Protein AF-A0A968BWS6-F1 (afdb_monomer_lite)

Foldseek 3Di:
DLVVQCPDPVSVVLLVVLVPDPVPCPQLVPAPQCVVVVDVCLTPNVLSVLVNCVNVPHDDDPVSVCSNVDGDD

Secondary structure (DSSP, 8-state):
-GGGTTTSHHHHHHHHHHHT-----HHHHH-HHHHHH--GGGSHHHHHHHHHHHHTTPPP-HHHHHHHH----

Sequence (73 aa):
MVQQFANTPEGQEAESILRACVHCGFCTATCPTYQELNDERDGPRGRIYLMKMFLEGEEITEKTRDHLDRCLT

pLDDT: mean 92.56, std 6.25, range [64.88, 96.88]

Radius of gyration: 12.97 Å; chains: 1; bounding box: 28×27×32 Å

Structure (mmCIF, N/CA/C/O backbone):
data_AF-A0A968BWS6-F1
#
_entry.id   AF-A0A968BWS6-F1
#
loop_
_atom_site.group_PDB
_atom_site.id
_atom_site.type_symbol
_atom_site.label_atom_id
_atom_site.label_alt_id
_atom_site.label_comp_id
_atom_site.label_asym_id
_atom_site.label_entity_id
_atom_site.label_seq_id
_atom_site.pdbx_PDB_ins_code
_atom_site.Cartn_x
_atom_site.Cartn_y
_atom_site.Cartn_z
_atom_site.occupancy
_atom_site.B_iso_or_equiv
_atom_site.auth_seq_id
_atom_site.auth_comp_id
_atom_site.auth_asym_id
_atom_site.auth_atom_id
_atom_site.pdbx_PDB_model_num
ATOM 1 N N . MET A 1 1 ? -7.360 9.507 15.038 1.00 64.88 1 MET A N 1
ATOM 2 C CA . MET A 1 1 ? -7.956 9.135 13.735 1.00 64.88 1 MET A CA 1
ATOM 3 C C . MET A 1 1 ? -8.126 7.624 13.617 1.00 64.88 1 MET A C 1
ATOM 5 O O . MET A 1 1 ? -9.252 7.186 13.506 1.00 64.88 1 MET A O 1
ATOM 9 N N . VAL A 1 2 ? -7.071 6.818 13.756 1.00 74.75 2 VAL A N 1
ATOM 10 C CA . VAL A 1 2 ? -7.116 5.335 13.697 1.00 74.75 2 VAL A CA 1
ATOM 11 C C . VAL A 1 2 ? -8.168 4.693 14.613 1.00 74.75 2 VAL A C 1
ATOM 13 O O . VAL A 1 2 ? -8.900 3.797 14.201 1.00 74.75 2 VAL A O 1
ATOM 16 N N . GLN A 1 3 ? -8.310 5.214 15.837 1.00 73.69 3 GLN A N 1
ATOM 17 C CA . GLN A 1 3 ? -9.260 4.705 16.835 1.00 73.69 3 GLN A CA 1
ATOM 18 C C . GLN A 1 3 ? -10.730 4.721 16.380 1.00 73.69 3 GLN A C 1
ATOM 20 O O . GLN A 1 3 ? -11.537 3.994 16.950 1.00 73.69 3 GLN A O 1
ATOM 25 N N . GLN A 1 4 ? -11.080 5.508 15.356 1.00 83.31 4 GLN A N 1
ATOM 26 C CA . GLN A 1 4 ? -12.443 5.539 14.818 1.00 83.31 4 GLN A CA 1
ATOM 27 C C . GLN A 1 4 ? -12.801 4.280 14.010 1.00 83.31 4 GLN A C 1
ATOM 29 O O . GLN A 1 4 ? -13.980 3.992 13.853 1.00 83.31 4 GLN A O 1
ATOM 34 N N . PHE A 1 5 ? -11.803 3.541 13.510 1.00 83.75 5 PHE A N 1
ATOM 35 C CA . PHE A 1 5 ? -12.001 2.358 12.664 1.00 83.75 5 PHE A CA 1
ATOM 36 C C . PHE A 1 5 ? -11.651 1.050 13.378 1.00 83.75 5 PHE A C 1
ATOM 38 O O . PHE A 1 5 ? -12.246 0.023 13.087 1.00 83.75 5 PHE A O 1
ATOM 45 N N . ALA A 1 6 ? -10.726 1.073 14.344 1.00 82.31 6 ALA A N 1
ATOM 46 C CA . ALA A 1 6 ? -10.177 -0.140 14.964 1.00 82.31 6 ALA A CA 1
ATOM 47 C C . ALA A 1 6 ? -11.228 -1.094 15.577 1.00 82.31 6 ALA A C 1
ATOM 49 O O . ALA A 1 6 ? -11.012 -2.300 15.618 1.00 82.31 6 ALA A O 1
ATOM 50 N N . ASN A 1 7 ? -12.367 -0.567 16.040 1.00 86.19 7 ASN A N 1
ATOM 51 C CA . ASN A 1 7 ? -13.432 -1.358 16.668 1.00 86.19 7 ASN A CA 1
ATOM 52 C C . ASN A 1 7 ? -14.676 -1.530 15.781 1.00 86.19 7 ASN A C 1
ATOM 54 O O . ASN A 1 7 ? -15.714 -1.966 16.281 1.00 86.19 7 ASN A O 1
ATOM 58 N N . THR A 1 8 ? -14.608 -1.164 14.498 1.00 93.69 8 THR A N 1
ATOM 59 C CA . THR A 1 8 ? -15.720 -1.373 13.561 1.00 93.69 8 THR A CA 1
ATOM 60 C C . THR A 1 8 ? -15.525 -2.676 12.779 1.00 93.69 8 THR A C 1
ATOM 62 O O . THR A 1 8 ? -14.384 -3.117 12.605 1.00 93.69 8 THR A O 1
ATOM 65 N N . PRO A 1 9 ? -16.609 -3.307 12.289 1.00 95.56 9 PRO A N 1
ATOM 66 C CA . PRO A 1 9 ? -16.504 -4.480 11.421 1.00 95.56 9 PRO A CA 1
ATOM 67 C C . PRO A 1 9 ? -15.603 -4.240 10.201 1.00 95.56 9 PRO A C 1
ATOM 69 O O . PRO A 1 9 ? -14.788 -5.091 9.856 1.00 95.56 9 PRO A O 1
ATOM 72 N N . GLU A 1 10 ? -15.687 -3.053 9.599 1.00 93.38 10 GLU A N 1
ATOM 73 C CA . GLU A 1 10 ? -14.901 -2.672 8.421 1.00 93.38 10 GLU A CA 1
ATOM 74 C C . GLU A 1 10 ? -13.409 -2.551 8.750 1.00 93.38 10 GLU A C 1
ATOM 76 O O . GLU A 1 10 ? -12.564 -2.942 7.948 1.00 93.38 10 GLU A O 1
ATOM 81 N N . GLY A 1 11 ? -13.061 -2.036 9.935 1.00 92.19 11 GLY A N 1
ATOM 82 C CA . GLY A 1 11 ? -11.668 -1.958 10.377 1.00 92.19 11 GLY A CA 1
ATOM 83 C C . GLY A 1 11 ? -11.051 -3.333 10.627 1.00 92.19 11 GLY A C 1
ATOM 84 O O . GLY A 1 11 ? -9.904 -3.564 10.247 1.00 92.19 11 GLY A O 1
ATOM 85 N N . GLN A 1 12 ? -11.820 -4.263 11.199 1.00 92.50 12 GLN A N 1
ATOM 86 C CA . GLN A 1 12 ? -11.386 -5.648 11.415 1.00 92.50 12 GLN A CA 1
ATOM 87 C C . GLN A 1 12 ? -11.208 -6.405 10.091 1.00 92.50 12 GLN A C 1
ATOM 89 O O . GLN A 1 12 ? -10.226 -7.128 9.911 1.00 92.50 12 GLN A O 1
ATOM 94 N N . GLU A 1 13 ? -12.130 -6.214 9.144 1.00 94.94 13 GLU A N 1
ATOM 95 C CA . GLU A 1 13 ? -12.015 -6.767 7.794 1.00 94.94 13 GLU A CA 1
ATOM 96 C C . GLU A 1 13 ? -10.788 -6.201 7.067 1.00 94.94 13 GLU A C 1
ATOM 98 O O . GLU A 1 13 ? -9.971 -6.964 6.544 1.00 94.94 13 GLU A O 1
ATOM 103 N N . ALA A 1 14 ? -10.606 -4.877 7.094 1.00 93.56 14 ALA A N 1
ATOM 104 C CA . ALA A 1 14 ? -9.443 -4.226 6.505 1.00 93.56 14 ALA A CA 1
ATOM 105 C C . ALA A 1 14 ? -8.134 -4.750 7.111 1.00 93.56 14 ALA A C 1
ATOM 107 O O . ALA A 1 14 ? -7.208 -5.074 6.369 1.00 93.56 14 ALA A O 1
ATOM 108 N N . GLU A 1 15 ? -8.052 -4.899 8.437 1.00 92.81 15 GLU A N 1
ATOM 109 C CA . GLU A 1 15 ? -6.875 -5.472 9.094 1.00 92.81 15 GLU A CA 1
ATOM 110 C C . GLU A 1 15 ? -6.582 -6.897 8.598 1.00 92.81 15 GLU A C 1
ATOM 112 O O . GLU A 1 15 ? -5.431 -7.217 8.284 1.00 92.81 15 GLU A O 1
ATOM 117 N N . SER A 1 16 ? -7.609 -7.743 8.472 1.00 94.69 16 SER A N 1
ATOM 118 C CA . SER A 1 16 ? -7.462 -9.107 7.954 1.00 94.69 16 SER A CA 1
ATOM 119 C C . SER A 1 16 ? -6.915 -9.121 6.521 1.00 94.69 16 SER A C 1
ATOM 121 O O . SER A 1 16 ? -5.932 -9.811 6.238 1.00 94.69 16 SER A O 1
ATOM 123 N N . ILE A 1 17 ? -7.494 -8.304 5.635 1.00 96.00 17 ILE A N 1
ATOM 124 C CA . ILE A 1 17 ? -7.083 -8.192 4.228 1.00 96.00 17 ILE A CA 1
ATOM 125 C C . ILE A 1 17 ? -5.644 -7.676 4.119 1.00 96.00 17 ILE A C 1
ATOM 127 O O . ILE A 1 17 ? -4.827 -8.252 3.399 1.00 96.00 17 ILE A O 1
ATOM 131 N N . LEU A 1 18 ? -5.299 -6.614 4.852 1.00 94.88 18 LEU A N 1
ATOM 132 C CA . LEU A 1 18 ? -3.967 -6.006 4.802 1.00 94.88 18 LEU A CA 1
ATOM 133 C C . LEU A 1 18 ? -2.881 -6.953 5.337 1.00 94.88 18 LEU A C 1
ATOM 135 O O . LEU A 1 18 ? -1.757 -6.957 4.830 1.00 94.88 18 LEU A O 1
ATOM 139 N N . ARG A 1 19 ? -3.209 -7.806 6.318 1.00 94.44 19 ARG A N 1
ATOM 140 C CA . ARG A 1 19 ? -2.303 -8.843 6.845 1.00 94.44 19 ARG A CA 1
ATOM 141 C C . ARG A 1 19 ? -2.157 -10.061 5.927 1.00 94.44 19 ARG A C 1
ATOM 143 O O . ARG A 1 19 ? -1.227 -10.838 6.126 1.00 94.44 19 ARG A O 1
ATOM 150 N N . ALA A 1 20 ? -3.008 -10.220 4.912 1.00 96.38 20 ALA A N 1
ATOM 151 C CA . ALA A 1 20 ? -2.947 -11.352 3.984 1.00 96.38 20 ALA A CA 1
ATOM 152 C C . ALA A 1 20 ? -1.769 -11.278 2.990 1.00 96.38 20 ALA A C 1
ATOM 154 O O . ALA A 1 20 ? -1.467 -12.260 2.310 1.00 96.38 20 ALA A O 1
ATOM 155 N N . CYS A 1 21 ? -1.081 -10.135 2.883 1.00 96.38 21 CYS A N 1
ATOM 156 C CA . CYS A 1 21 ? 0.086 -9.995 2.015 1.00 96.38 21 CYS A CA 1
ATOM 157 C C . CYS A 1 21 ? 1.249 -10.899 2.472 1.00 96.38 21 CYS A C 1
ATOM 159 O O . CYS A 1 21 ? 1.923 -10.622 3.459 1.00 96.38 21 CYS A O 1
ATOM 161 N N . VAL A 1 22 ? 1.558 -11.935 1.685 1.00 96.50 22 VAL A N 1
ATOM 162 C CA . VAL A 1 22 ? 2.676 -12.875 1.929 1.00 96.50 22 VAL A CA 1
ATOM 163 C C . VAL A 1 22 ? 3.995 -12.470 1.257 1.00 96.50 22 VAL A C 1
ATOM 165 O O . VAL A 1 22 ? 4.911 -13.276 1.142 1.00 96.50 22 VAL A O 1
ATOM 168 N N . HIS A 1 23 ? 4.097 -11.234 0.761 1.00 94.94 23 HIS A N 1
ATOM 169 C CA . HIS A 1 23 ? 5.296 -10.705 0.094 1.00 94.94 23 HIS A CA 1
ATOM 170 C C . HIS A 1 23 ? 5.752 -11.490 -1.159 1.00 94.94 23 HIS A C 1
ATOM 172 O O . HIS A 1 23 ? 6.921 -11.434 -1.528 1.00 94.94 23 HIS A O 1
ATOM 178 N N . CYS A 1 24 ? 4.830 -12.145 -1.876 1.00 96.62 24 CYS A N 1
ATOM 179 C CA . CYS A 1 24 ? 5.138 -12.963 -3.061 1.00 96.62 24 CYS A CA 1
ATOM 180 C C . CYS A 1 24 ? 5.636 -12.186 -4.296 1.00 96.62 24 CYS A C 1
ATOM 182 O O . CYS A 1 24 ? 6.213 -12.787 -5.194 1.00 96.62 24 CYS A O 1
ATOM 184 N N . GLY A 1 25 ? 5.398 -10.872 -4.378 1.00 94.06 25 GLY A N 1
ATOM 185 C CA . GLY A 1 25 ? 5.879 -10.027 -5.482 1.00 94.06 25 GLY A CA 1
ATOM 186 C C . GLY A 1 25 ? 5.067 -10.093 -6.784 1.00 94.06 25 GLY A C 1
ATOM 187 O O . GLY A 1 25 ? 5.405 -9.410 -7.745 1.00 94.06 25 GLY A O 1
ATOM 188 N N . PHE A 1 26 ? 3.961 -10.840 -6.841 1.00 95.88 26 PHE A N 1
ATOM 189 C CA . PHE A 1 26 ? 3.111 -10.853 -8.043 1.00 95.88 26 PHE A CA 1
ATOM 190 C C . PHE A 1 26 ? 2.527 -9.475 -8.370 1.00 95.88 26 PHE A C 1
ATOM 192 O O . PHE A 1 26 ? 2.498 -9.072 -9.527 1.00 95.88 26 PHE A O 1
ATOM 199 N N . CYS A 1 27 ? 2.113 -8.724 -7.350 1.00 96.31 27 CYS A N 1
ATOM 200 C CA . CYS A 1 27 ? 1.530 -7.397 -7.530 1.00 96.31 27 CYS A CA 1
ATOM 201 C C . CYS A 1 27 ? 2.541 -6.341 -8.005 1.00 96.31 27 CYS A C 1
ATOM 203 O O . CYS A 1 27 ? 2.1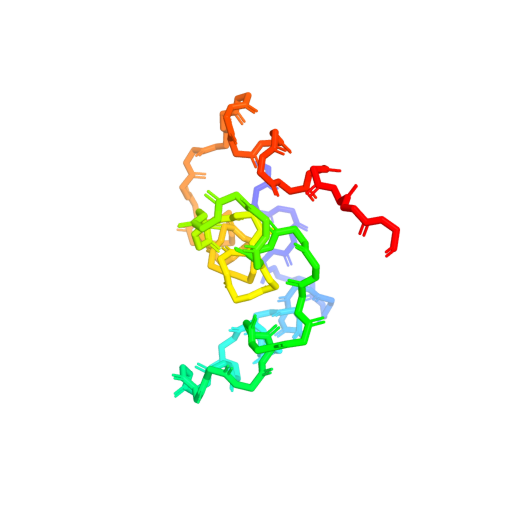59 -5.398 -8.694 1.00 96.31 27 CYS A O 1
ATOM 205 N N . THR A 1 28 ? 3.827 -6.489 -7.675 1.00 94.50 28 THR A N 1
ATOM 206 C CA . THR A 1 28 ? 4.876 -5.569 -8.139 1.00 94.50 28 THR A CA 1
ATOM 207 C C . THR A 1 28 ? 5.236 -5.817 -9.599 1.00 94.50 28 THR A C 1
ATOM 209 O O . THR A 1 28 ? 5.503 -4.868 -10.331 1.00 94.50 28 THR A O 1
ATOM 212 N N . ALA A 1 29 ? 5.174 -7.072 -10.055 1.00 94.31 29 ALA A N 1
ATOM 213 C CA . ALA A 1 29 ? 5.403 -7.421 -11.457 1.00 94.31 29 ALA A CA 1
ATOM 214 C C . ALA A 1 29 ? 4.349 -6.822 -12.407 1.00 94.31 29 ALA A C 1
ATOM 216 O O . ALA A 1 29 ? 4.637 -6.597 -13.577 1.00 94.31 29 ALA A O 1
ATOM 217 N N . THR A 1 30 ? 3.137 -6.555 -11.914 1.00 94.44 30 THR A N 1
ATOM 218 C CA . THR A 1 30 ? 2.018 -6.059 -12.731 1.00 94.44 30 THR A CA 1
ATOM 219 C C . THR A 1 30 ? 1.750 -4.563 -12.587 1.00 94.44 30 THR A C 1
ATOM 221 O O . THR A 1 30 ? 0.936 -4.028 -13.331 1.00 94.44 30 THR A O 1
ATOM 224 N N . CYS A 1 31 ? 2.354 -3.881 -11.612 1.00 95.81 31 CYS A N 1
ATOM 225 C CA . CYS A 1 31 ? 2.057 -2.473 -11.354 1.00 95.81 31 CYS A CA 1
ATOM 226 C C . CYS A 1 31 ? 2.926 -1.544 -12.215 1.00 95.81 31 CYS A C 1
ATOM 228 O O . CYS A 1 31 ? 4.137 -1.503 -11.986 1.00 95.81 31 CYS A O 1
ATOM 230 N N . PRO A 1 32 ? 2.341 -0.740 -13.124 1.00 95.75 32 PRO A N 1
ATOM 231 C CA . PRO A 1 32 ? 3.113 0.143 -13.996 1.00 95.75 32 PRO A CA 1
ATOM 232 C C . PRO A 1 32 ? 3.891 1.206 -13.211 1.00 95.75 32 PRO A C 1
ATOM 234 O O . PRO A 1 32 ? 5.055 1.437 -13.508 1.00 95.75 32 PRO A O 1
ATOM 237 N N . THR A 1 33 ? 3.324 1.791 -12.147 1.00 96.19 33 THR A N 1
ATOM 238 C CA . THR A 1 33 ? 4.050 2.777 -11.326 1.00 96.19 33 THR A CA 1
ATOM 239 C C . THR A 1 33 ? 5.348 2.218 -10.751 1.00 96.19 33 THR A C 1
ATOM 241 O O . THR A 1 33 ? 6.380 2.883 -10.800 1.00 96.19 33 THR A O 1
ATOM 244 N N . TYR A 1 34 ? 5.310 0.991 -10.220 1.00 96.25 34 TYR A N 1
ATOM 245 C CA . TYR A 1 34 ? 6.506 0.352 -9.680 1.00 96.25 34 TYR A CA 1
ATOM 246 C C . TYR A 1 34 ? 7.522 0.042 -10.782 1.00 96.25 34 TYR A C 1
ATOM 248 O O . TYR A 1 34 ? 8.707 0.276 -10.581 1.00 96.25 34 TYR A O 1
ATOM 256 N N . GLN A 1 35 ? 7.074 -0.446 -11.943 1.00 95.25 35 GLN A N 1
ATOM 257 C CA . GLN A 1 35 ? 7.976 -0.749 -13.058 1.00 95.25 35 GLN A CA 1
ATOM 258 C C . GLN A 1 35 ? 8.715 0.503 -13.562 1.00 95.25 35 GLN A C 1
ATOM 260 O O . GLN A 1 35 ? 9.902 0.423 -13.860 1.00 95.25 35 GLN A O 1
ATOM 265 N N . GLU A 1 36 ? 8.045 1.657 -13.595 1.00 95.69 36 GLU A N 1
ATOM 266 C CA . GLU A 1 36 ? 8.638 2.911 -14.074 1.00 95.69 36 GLU A CA 1
ATOM 267 C C . GLU A 1 36 ? 9.508 3.615 -13.021 1.00 95.69 36 GLU A C 1
ATOM 269 O O . GLU A 1 36 ? 10.596 4.101 -13.326 1.00 95.69 36 GLU A O 1
ATOM 274 N N . LEU A 1 37 ? 9.034 3.704 -11.773 1.00 95.06 37 LEU A N 1
ATOM 275 C CA . LEU A 1 37 ? 9.702 4.489 -10.724 1.00 95.06 37 LEU A CA 1
ATOM 276 C C . LEU A 1 37 ? 10.656 3.660 -9.863 1.00 95.06 37 LEU A C 1
ATOM 278 O O . LEU A 1 37 ? 11.522 4.222 -9.193 1.00 95.06 37 LEU A O 1
ATOM 282 N N . ASN A 1 38 ? 10.487 2.335 -9.859 1.00 95.19 38 ASN A N 1
ATOM 283 C CA . ASN A 1 38 ? 11.225 1.379 -9.034 1.00 95.19 38 ASN A CA 1
ATOM 284 C C . ASN A 1 38 ? 11.203 1.709 -7.524 1.00 95.19 38 ASN A C 1
ATOM 286 O O . ASN A 1 38 ? 12.086 1.299 -6.768 1.00 95.19 38 ASN A O 1
ATOM 290 N N . ASP A 1 39 ? 10.186 2.453 -7.076 1.00 95.94 39 ASP A N 1
ATOM 291 C CA . ASP A 1 39 ? 9.910 2.735 -5.669 1.00 95.94 39 ASP A CA 1
ATOM 292 C C . ASP A 1 39 ? 8.794 1.809 -5.186 1.00 95.94 39 ASP A C 1
ATOM 294 O O . ASP A 1 39 ? 7.638 1.914 -5.596 1.00 95.94 39 ASP A O 1
ATOM 298 N N . GLU A 1 40 ? 9.137 0.887 -4.291 1.00 95.00 40 GLU A N 1
ATOM 299 C CA . GLU A 1 40 ? 8.195 -0.090 -3.746 1.00 95.00 40 GLU A CA 1
ATOM 300 C C . GLU A 1 40 ? 6.971 0.564 -3.095 1.00 95.00 40 GLU A C 1
ATOM 302 O O . GLU A 1 40 ? 5.877 0.003 -3.155 1.00 95.00 40 GLU A O 1
ATOM 307 N N . ARG A 1 41 ? 7.140 1.753 -2.499 1.00 95.88 41 ARG A N 1
ATOM 308 C CA . ARG A 1 41 ? 6.066 2.486 -1.811 1.00 95.88 41 ARG A CA 1
ATOM 309 C C . ARG A 1 41 ? 4.964 2.926 -2.769 1.00 95.88 41 ARG A C 1
ATOM 311 O O . ARG A 1 41 ? 3.813 3.015 -2.352 1.00 95.88 41 ARG A O 1
ATOM 318 N N . AS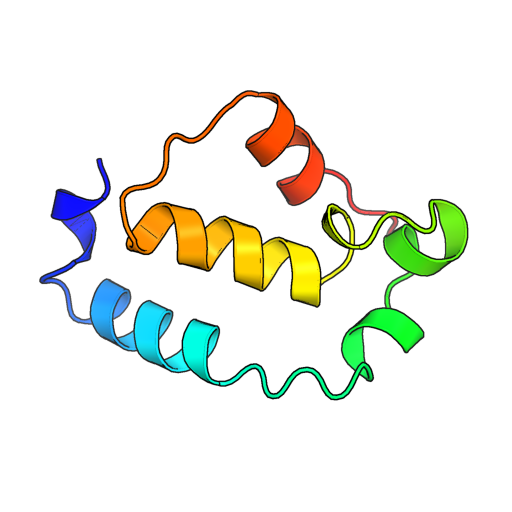P A 1 42 ? 5.314 3.136 -4.036 1.00 95.94 42 ASP A N 1
ATOM 319 C CA . ASP A 1 42 ? 4.383 3.514 -5.097 1.00 95.94 42 ASP A CA 1
ATOM 320 C C . ASP A 1 42 ? 3.640 2.298 -5.695 1.00 95.94 42 ASP A C 1
ATOM 322 O O . ASP A 1 42 ? 2.628 2.464 -6.381 1.00 95.94 42 ASP A O 1
ATOM 326 N N . GLY A 1 43 ? 4.109 1.074 -5.418 1.00 95.94 43 GLY A N 1
ATOM 327 C CA . GLY A 1 43 ? 3.495 -0.182 -5.854 1.00 95.94 43 GLY A CA 1
ATOM 328 C C . GLY A 1 43 ? 2.384 -0.703 -4.922 1.00 95.94 43 GLY A C 1
ATOM 329 O O . GLY A 1 43 ? 2.231 -0.234 -3.792 1.00 95.94 43 GLY A O 1
ATOM 330 N N . PRO A 1 44 ? 1.609 -1.731 -5.330 1.00 95.62 44 PRO A N 1
ATOM 331 C CA . PRO A 1 44 ? 0.424 -2.168 -4.591 1.00 95.62 44 PRO A CA 1
ATOM 332 C C . PRO A 1 44 ? 0.776 -2.739 -3.213 1.00 95.62 44 PRO A C 1
ATOM 334 O O . PRO A 1 44 ? 0.076 -2.483 -2.237 1.00 95.62 44 PRO A O 1
ATOM 337 N N . ARG A 1 45 ? 1.893 -3.475 -3.111 1.00 96.88 45 ARG A N 1
ATOM 338 C CA . ARG A 1 45 ? 2.398 -3.999 -1.833 1.00 96.88 45 ARG A CA 1
ATOM 339 C C . ARG A 1 45 ? 2.857 -2.879 -0.901 1.00 96.88 45 ARG A C 1
ATOM 341 O O . ARG A 1 45 ? 2.501 -2.907 0.274 1.00 96.88 45 ARG A O 1
ATOM 348 N N . GLY A 1 46 ? 3.615 -1.902 -1.401 1.00 96.31 46 GLY A N 1
ATOM 349 C CA . GLY A 1 46 ? 4.022 -0.746 -0.601 1.00 96.31 46 GLY A CA 1
ATOM 350 C C . GLY A 1 46 ? 2.827 0.014 -0.038 1.00 96.31 46 GLY A C 1
ATOM 351 O O . GLY A 1 46 ? 2.815 0.349 1.142 1.00 96.31 46 GLY A O 1
ATOM 352 N N . ARG A 1 47 ? 1.761 0.186 -0.822 1.00 96.44 47 ARG A N 1
ATOM 353 C CA . ARG A 1 47 ? 0.532 0.837 -0.346 1.00 96.44 47 ARG A CA 1
ATOM 354 C C . ARG A 1 47 ? -0.211 0.037 0.715 1.00 96.44 47 ARG A C 1
ATOM 356 O O . ARG A 1 47 ? -0.653 0.632 1.692 1.00 96.44 47 ARG A O 1
ATOM 363 N N . ILE A 1 48 ? -0.288 -1.291 0.583 1.00 96.88 48 ILE A N 1
ATOM 364 C CA . ILE A 1 48 ? -0.793 -2.163 1.661 1.00 96.88 48 ILE A CA 1
ATOM 365 C C . ILE A 1 48 ? 0.005 -1.919 2.947 1.00 96.88 48 ILE A C 1
ATOM 367 O O . ILE A 1 48 ? -0.580 -1.795 4.020 1.00 96.88 48 ILE A O 1
ATOM 371 N N . TYR A 1 49 ? 1.330 -1.794 2.844 1.00 95.56 49 TYR A N 1
ATOM 372 C CA . TYR A 1 49 ? 2.183 -1.515 3.996 1.00 95.56 49 TYR A CA 1
ATOM 373 C C . TYR A 1 49 ? 1.902 -0.137 4.615 1.00 95.56 49 TYR A C 1
ATOM 375 O O . TYR A 1 49 ? 1.747 -0.041 5.828 1.00 95.56 49 TYR A O 1
ATOM 383 N N . LEU A 1 50 ? 1.748 0.914 3.805 1.00 95.81 50 LEU A N 1
ATOM 384 C CA . LEU A 1 50 ? 1.394 2.258 4.286 1.00 95.81 50 LEU A CA 1
ATOM 385 C C . LEU A 1 50 ? 0.010 2.290 4.965 1.00 95.81 50 LEU A C 1
ATOM 387 O O . LEU A 1 50 ? -0.154 2.923 6.007 1.00 95.81 50 LEU A O 1
ATOM 391 N N . MET A 1 51 ? -0.978 1.575 4.417 1.00 94.44 51 MET A N 1
ATOM 392 C CA . MET A 1 51 ? -2.310 1.432 5.024 1.00 94.44 51 MET A CA 1
ATOM 393 C C . MET A 1 51 ? -2.264 0.631 6.331 1.00 94.44 51 MET A C 1
ATOM 395 O O . MET A 1 51 ? -2.956 0.964 7.290 1.00 94.44 51 MET A O 1
ATOM 399 N N . LYS A 1 52 ? -1.425 -0.407 6.397 1.00 93.12 52 LYS A N 1
ATOM 400 C CA . LYS A 1 52 ? -1.195 -1.172 7.624 1.00 93.12 52 LYS A CA 1
ATOM 401 C C . LYS A 1 52 ? -0.555 -0.302 8.707 1.00 93.12 52 LYS A C 1
ATOM 403 O O . LYS A 1 52 ? -1.060 -0.286 9.822 1.00 93.12 52 LYS A O 1
ATOM 408 N N . MET A 1 53 ? 0.487 0.461 8.369 1.00 92.81 53 MET A N 1
ATOM 409 C CA . MET A 1 53 ? 1.126 1.415 9.283 1.00 92.81 53 MET A CA 1
ATOM 410 C C . MET A 1 53 ? 0.103 2.393 9.868 1.00 92.81 53 MET A C 1
ATOM 412 O O . MET A 1 53 ? 0.074 2.604 11.078 1.00 92.81 53 MET A O 1
ATOM 416 N N . PHE A 1 54 ? -0.793 2.926 9.028 1.00 90.88 54 PHE A N 1
ATOM 417 C CA . PHE A 1 54 ? -1.899 3.752 9.505 1.00 90.88 54 PHE A CA 1
ATOM 418 C C . PHE A 1 54 ? -2.730 3.030 10.571 1.00 90.88 54 PHE A C 1
ATOM 420 O O . PHE A 1 54 ? -2.944 3.585 11.641 1.00 90.88 54 PHE A O 1
ATOM 427 N N . LEU A 1 55 ? -3.175 1.794 10.324 1.00 89.38 55 LEU A N 1
ATOM 428 C CA . LEU A 1 55 ? -3.963 1.035 11.305 1.00 89.38 55 L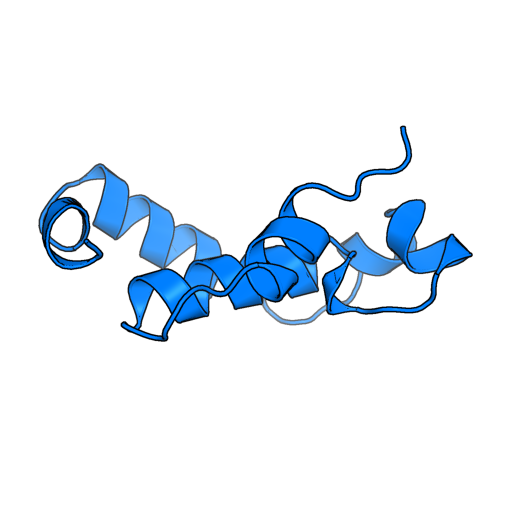EU A CA 1
ATOM 429 C C . LEU A 1 55 ? -3.183 0.680 12.579 1.00 89.38 55 LEU A C 1
ATOM 431 O O . LEU A 1 55 ? -3.783 0.551 13.643 1.00 89.38 55 LEU A O 1
ATOM 435 N N . GLU A 1 56 ? -1.860 0.567 12.492 1.00 89.94 56 GLU A N 1
ATOM 436 C CA . GLU A 1 56 ? -0.973 0.311 13.633 1.00 89.94 56 GLU A CA 1
ATOM 437 C C . GLU A 1 56 ? -0.677 1.577 14.461 1.00 89.94 56 GLU A C 1
ATOM 439 O O . GLU A 1 56 ? -0.060 1.490 15.521 1.00 89.94 56 GLU A O 1
ATOM 444 N N . GLY A 1 57 ? -1.188 2.742 14.044 1.00 90.12 57 GLY A N 1
ATOM 445 C CA . GLY A 1 57 ? -1.072 3.997 14.791 1.00 90.12 57 GLY A CA 1
ATOM 446 C C . GLY A 1 57 ? 0.087 4.890 14.360 1.00 90.12 57 GLY A C 1
ATOM 447 O O . GLY A 1 57 ? 0.339 5.895 15.024 1.00 90.12 57 GLY A O 1
ATOM 448 N N . GLU A 1 58 ? 0.766 4.552 13.263 1.00 92.44 58 GLU A N 1
ATOM 449 C CA . GLU A 1 58 ? 1.851 5.361 12.713 1.00 92.44 58 GLU A CA 1
ATOM 450 C C . GLU A 1 58 ? 1.341 6.709 12.186 1.00 92.44 58 GLU A C 1
ATOM 452 O O . GLU A 1 58 ? 0.199 6.857 11.731 1.00 92.44 58 GLU A O 1
ATOM 457 N N . GLU A 1 59 ? 2.218 7.710 12.228 1.00 91.81 59 GLU A N 1
ATOM 458 C CA . GLU A 1 59 ? 1.920 9.038 11.703 1.00 91.81 59 GLU A CA 1
ATOM 459 C C . GLU A 1 59 ? 1.800 9.013 10.171 1.00 91.81 59 GLU A C 1
ATOM 461 O O . GLU A 1 59 ? 2.637 8.460 9.455 1.00 91.81 59 GLU A O 1
ATOM 466 N N . ILE A 1 60 ? 0.760 9.668 9.652 1.00 91.44 60 ILE A N 1
ATOM 467 C CA . ILE A 1 60 ? 0.560 9.851 8.213 1.00 91.44 60 ILE A CA 1
ATOM 468 C C . ILE A 1 60 ? 1.041 11.233 7.819 1.00 91.44 60 ILE A C 1
ATOM 470 O O . ILE A 1 60 ? 0.548 12.245 8.312 1.00 91.44 60 ILE A O 1
ATOM 474 N N . THR A 1 61 ? 1.982 11.254 6.882 1.00 95.12 61 THR A N 1
ATOM 475 C CA . THR A 1 61 ? 2.596 12.479 6.372 1.00 95.12 61 THR A CA 1
ATOM 476 C C . THR A 1 61 ? 2.130 12.767 4.948 1.00 95.12 61 THR A C 1
ATOM 478 O O . THR A 1 61 ? 1.512 11.926 4.291 1.00 95.12 61 THR A O 1
ATOM 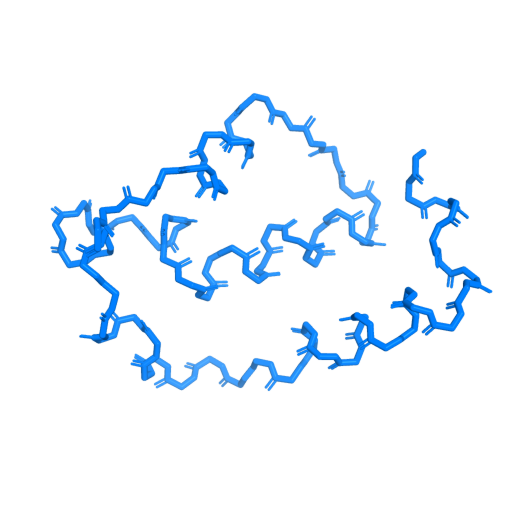481 N N . GLU A 1 62 ? 2.475 13.945 4.433 1.00 96.12 62 GLU A N 1
ATOM 482 C CA . GLU A 1 62 ? 2.284 14.284 3.019 1.00 96.12 62 GLU A CA 1
ATOM 483 C C . GLU A 1 62 ? 2.963 13.262 2.092 1.00 96.12 62 GLU A C 1
ATOM 485 O O . GLU A 1 62 ? 2.343 12.793 1.148 1.00 96.12 62 GLU A O 1
ATOM 490 N N . LYS A 1 63 ? 4.161 12.774 2.445 1.00 94.81 63 LYS A N 1
ATOM 491 C CA . LYS A 1 63 ? 4.841 11.712 1.684 1.00 94.81 63 LYS A CA 1
ATOM 492 C C . LYS A 1 63 ? 4.048 10.407 1.651 1.00 94.81 63 LYS A C 1
ATOM 494 O O . LYS A 1 63 ? 4.052 9.709 0.643 1.00 94.81 63 LYS A O 1
ATOM 499 N N . THR A 1 64 ? 3.382 10.054 2.752 1.00 95.12 64 THR A N 1
ATOM 500 C CA . THR A 1 64 ? 2.517 8.869 2.790 1.00 95.12 64 THR A CA 1
ATOM 501 C C . THR A 1 64 ? 1.373 9.016 1.790 1.00 95.12 64 THR A C 1
ATOM 503 O O . THR A 1 64 ? 1.090 8.079 1.049 1.00 95.12 64 THR A O 1
ATOM 506 N N . ARG A 1 65 ? 0.750 10.200 1.741 1.00 94.75 65 ARG A N 1
ATOM 507 C CA . ARG A 1 65 ? -0.297 10.527 0.767 1.00 94.75 65 ARG A CA 1
ATOM 508 C C . ARG A 1 65 ? 0.234 10.476 -0.665 1.00 94.75 65 ARG A C 1
ATOM 510 O O . ARG A 1 65 ? -0.387 9.817 -1.489 1.00 94.75 65 ARG A O 1
ATOM 517 N N . ASP A 1 66 ? 1.391 11.077 -0.937 1.00 95.75 66 ASP A N 1
ATOM 518 C CA . ASP A 1 66 ? 2.002 11.074 -2.271 1.00 95.75 66 ASP A CA 1
ATOM 519 C C . ASP A 1 66 ? 2.141 9.653 -2.828 1.00 95.75 66 ASP A C 1
ATOM 521 O O . ASP A 1 66 ? 1.760 9.393 -3.967 1.00 95.75 66 ASP A O 1
ATOM 525 N N . HIS A 1 67 ? 2.642 8.719 -2.016 1.00 96.56 67 HIS A N 1
ATOM 526 C CA . HIS A 1 67 ? 2.813 7.321 -2.419 1.00 96.56 67 HIS A CA 1
ATOM 527 C C . HIS A 1 67 ? 1.483 6.571 -2.618 1.00 96.56 67 HIS A C 1
ATOM 529 O O . HIS A 1 67 ? 1.384 5.680 -3.465 1.00 96.56 67 HIS A O 1
ATOM 535 N N . LEU A 1 68 ? 0.445 6.922 -1.851 1.00 95.44 68 LEU A N 1
ATOM 536 C CA . LEU A 1 68 ? -0.892 6.338 -1.993 1.00 95.44 68 LEU A CA 1
ATOM 537 C C . LEU A 1 68 ? -1.607 6.836 -3.259 1.00 95.44 68 LEU A C 1
ATOM 539 O O . LEU A 1 68 ? -2.256 6.038 -3.939 1.00 95.44 68 LEU A O 1
ATOM 543 N N . ASP A 1 69 ? -1.451 8.119 -3.588 1.00 94.31 69 ASP A N 1
ATOM 544 C CA . ASP A 1 69 ? -2.165 8.784 -4.683 1.00 94.31 69 ASP A CA 1
ATOM 545 C C . ASP A 1 69 ? -1.467 8.612 -6.046 1.00 94.31 69 ASP A C 1
ATOM 547 O O . ASP A 1 69 ? -2.112 8.665 -7.097 1.00 94.31 69 ASP A O 1
ATOM 551 N N . ARG A 1 70 ? -0.151 8.363 -6.066 1.00 93.12 70 ARG A N 1
ATOM 552 C CA . ARG A 1 70 ? 0.645 8.269 -7.299 1.00 93.12 70 ARG A CA 1
ATOM 553 C C . ARG A 1 70 ? 0.385 6.978 -8.079 1.00 93.12 70 ARG A C 1
ATOM 555 O O . ARG A 1 70 ? 1.119 6.002 -7.962 1.00 93.12 70 ARG A O 1
ATOM 562 N N . CYS A 1 71 ? -0.636 6.966 -8.930 1.00 89.44 71 CYS A N 1
ATOM 563 C CA . CYS A 1 71 ? -0.905 5.878 -9.878 1.00 89.44 71 CYS A CA 1
ATOM 564 C C . 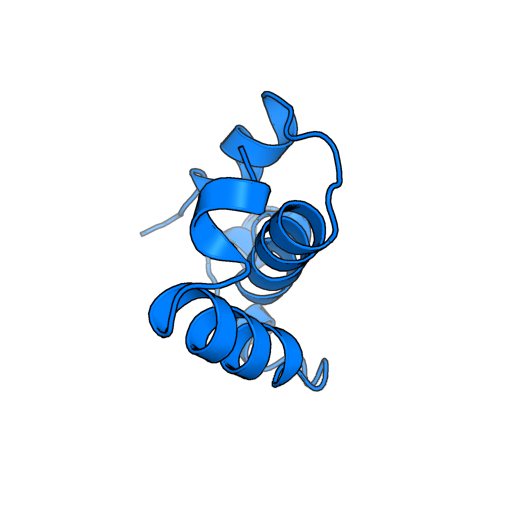CYS A 1 71 ? -0.517 6.271 -11.307 1.00 89.44 71 CYS A C 1
ATOM 566 O O . CYS A 1 71 ? -0.861 7.359 -11.761 1.00 89.44 71 CYS A O 1
ATOM 568 N N . LEU A 1 72 ? 0.138 5.360 -12.025 1.00 86.38 72 LEU A N 1
ATOM 569 C CA . LEU A 1 72 ? 0.151 5.349 -13.484 1.00 86.38 72 LEU A CA 1
ATOM 570 C C . LEU A 1 72 ? -1.012 4.451 -13.936 1.00 86.38 72 LEU A C 1
ATOM 572 O O . LEU A 1 72 ? -1.278 3.446 -13.277 1.00 86.38 72 LEU A O 1
ATOM 576 N N . THR A 1 73 ? -1.738 4.888 -14.967 1.00 68.5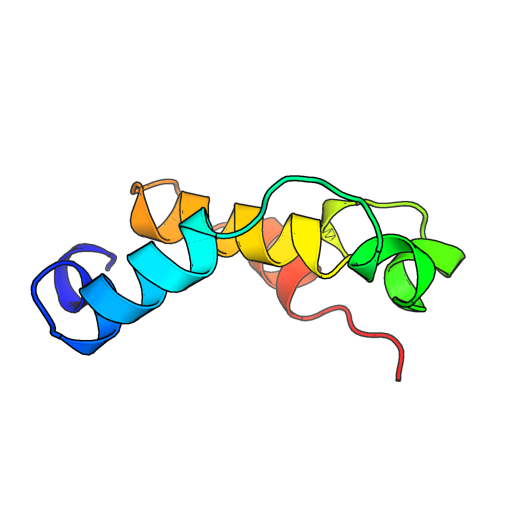6 73 THR A N 1
ATOM 577 C CA . THR A 1 73 ? -2.996 4.304 -15.487 1.00 68.56 73 THR A CA 1
ATOM 578 C C . THR A 1 73 ? -3.040 2.786 -15.526 1.00 68.56 73 THR A C 1
ATOM 580 O O . THR A 1 73 ? -2.057 2.200 -16.034 1.00 68.56 73 THR A O 1
#